Protein AF-A0A4Q1K846-F1 (afdb_monomer)

Radius of gyration: 13.8 Å; Cα contacts (8 Å, |Δi|>4): 73; chains: 1; bounding box: 25×32×37 Å

Solvent-accessible surface area (backbone atoms only — not comparable to full-atom values): 4274 Å² total; per-residue (Å²): 128,92,79,79,55,69,67,61,54,48,50,60,55,69,38,66,86,27,37,39,84,93,64,74,42,40,43,40,78,87,52,85,53,42,64,44,65,39,80,56,65,90,71,40,61,41,55,22,71,50,32,70,70,19,44,52,51,49,53,51,52,51,50,51,52,51,54,55,59,74,74,110

Secondary structure (DSSP, 8-state):
-PPPPHHHHHHHHH-GGGEEGGGTEE--TT---SSPBPSSGGG-B--BTT-HHHHHHHHHHHHHHHHHHTT-

Sequence (72 aa):
MKKWDDATLKRWKEDPNNWKCGGLFYYNPEDPRLFPPKPIEWMGWTFNFANPKSVIAFVVIVGIVLGLIALI

Foldseek 3Di:
DDDDDPVVLVCQQPPCVQAPPRQPAGEDLVDQDQWRAGNPRVVGTDGHPNHPVSVVVVVVVVVVVVVVVVVD

Structure (mmCIF, N/CA/C/O backbone):
data_AF-A0A4Q1K846-F1
#
_entry.id   AF-A0A4Q1K846-F1
#
loop_
_atom_site.group_PDB
_atom_site.id
_atom_site.type_symbol
_atom_site.label_atom_id
_atom_site.label_alt_id
_atom_site.label_comp_id
_atom_site.label_asym_id
_atom_site.label_entity_id
_atom_site.label_seq_id
_atom_site.pdbx_PDB_ins_code
_atom_site.Cartn_x
_atom_site.Cartn_y
_atom_site.Cartn_z
_atom_site.occupancy
_atom_site.B_iso_or_equiv
_atom_site.auth_seq_id
_atom_site.auth_comp_id
_atom_site.auth_asym_id
_atom_site.auth_atom_id
_atom_site.pdbx_PDB_model_num
ATOM 1 N N . MET A 1 1 ? -13.826 14.781 -4.929 1.00 62.69 1 MET A N 1
ATOM 2 C CA . MET A 1 1 ? -13.019 13.772 -4.204 1.00 62.69 1 MET A CA 1
ATOM 3 C C . MET A 1 1 ? -12.787 14.303 -2.796 1.00 62.69 1 MET A C 1
ATOM 5 O O . MET A 1 1 ? -12.387 15.454 -2.685 1.00 62.69 1 MET A O 1
ATOM 9 N N . LYS A 1 2 ? -13.124 13.550 -1.739 1.00 74.25 2 LYS A N 1
ATOM 10 C CA . LYS A 1 2 ? -12.918 14.010 -0.354 1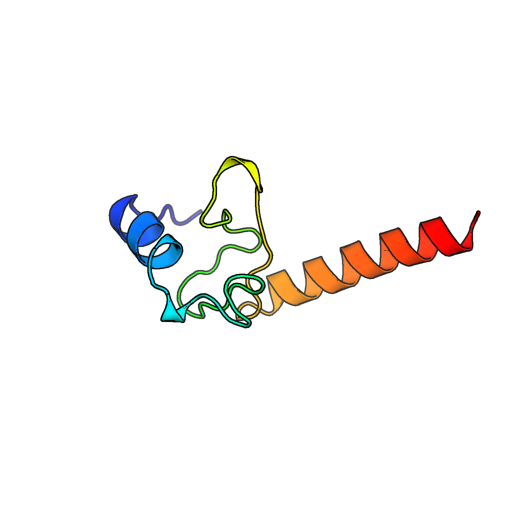.00 74.25 2 LYS A CA 1
ATOM 11 C C . LYS A 1 2 ? -11.418 14.233 -0.137 1.00 74.25 2 LYS A C 1
ATOM 13 O O . LYS A 1 2 ? -10.641 13.296 -0.302 1.00 74.25 2 LYS A O 1
ATOM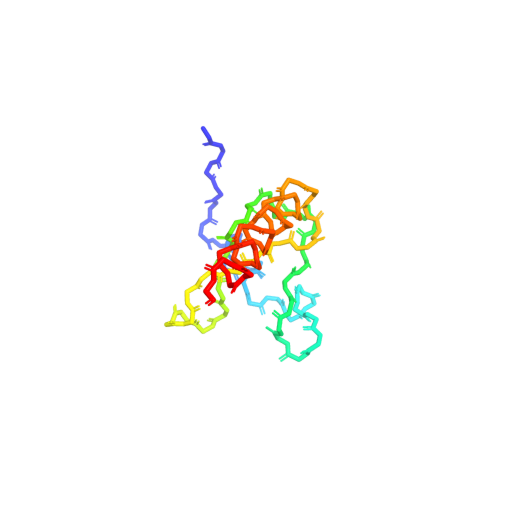 18 N N . LYS A 1 3 ? -11.024 15.473 0.154 1.00 79.06 3 LYS A N 1
ATOM 19 C CA . LYS A 1 3 ? -9.639 15.831 0.464 1.00 79.06 3 LYS A CA 1
ATOM 20 C C . LYS A 1 3 ? -9.460 15.681 1.972 1.00 79.06 3 LYS A C 1
ATOM 22 O O . LYS A 1 3 ? -10.210 16.285 2.734 1.00 79.06 3 LYS A O 1
ATOM 27 N N . TRP A 1 4 ? -8.546 14.813 2.377 1.00 89.44 4 TRP A N 1
ATOM 28 C CA . TRP A 1 4 ? -8.160 14.642 3.777 1.00 89.44 4 TRP A CA 1
ATOM 29 C C . TRP A 1 4 ? -7.193 15.761 4.151 1.00 89.44 4 TRP A C 1
ATOM 31 O O . TRP A 1 4 ? -6.417 16.197 3.298 1.00 89.44 4 TRP A O 1
ATOM 41 N N . ASP A 1 5 ? -7.270 16.248 5.383 1.00 93.75 5 ASP A N 1
ATOM 42 C CA . ASP A 1 5 ? -6.338 17.252 5.883 1.00 93.75 5 ASP A CA 1
ATOM 43 C C . ASP A 1 5 ? -4.947 16.644 6.123 1.00 93.75 5 ASP A C 1
ATOM 45 O O . ASP A 1 5 ? -4.797 15.439 6.355 1.00 93.75 5 ASP A O 1
ATOM 49 N N . ASP A 1 6 ? -3.923 17.493 6.087 1.00 94.06 6 ASP A N 1
ATOM 50 C CA . ASP A 1 6 ? -2.529 17.059 6.175 1.00 94.06 6 ASP A CA 1
ATOM 51 C C . ASP A 1 6 ? -2.199 16.394 7.519 1.00 94.06 6 ASP A C 1
ATOM 53 O O . ASP A 1 6 ? -1.352 15.500 7.563 1.00 94.06 6 ASP A O 1
ATOM 57 N N . ALA A 1 7 ? -2.889 16.759 8.607 1.00 95.75 7 ALA A N 1
ATOM 58 C CA . ALA A 1 7 ? -2.669 16.151 9.917 1.00 95.75 7 ALA A CA 1
ATOM 59 C C . ALA A 1 7 ? -3.181 14.703 9.950 1.00 95.75 7 ALA A C 1
ATOM 61 O O . ALA A 1 7 ? -2.474 13.815 10.429 1.00 95.75 7 ALA A O 1
ATOM 62 N N . THR A 1 8 ? -4.354 14.438 9.369 1.00 96.06 8 THR A N 1
ATOM 63 C CA . THR A 1 8 ? -4.881 13.076 9.189 1.00 96.06 8 THR A CA 1
ATOM 64 C C . THR A 1 8 ? -3.951 12.233 8.318 1.00 96.06 8 THR A C 1
ATOM 66 O O . THR A 1 8 ? -3.602 11.108 8.683 1.00 96.06 8 THR A O 1
ATOM 69 N N . LEU A 1 9 ? -3.490 12.782 7.189 1.00 95.12 9 LEU A N 1
ATOM 70 C CA . LEU A 1 9 ? -2.576 12.074 6.288 1.00 95.12 9 LEU A CA 1
ATOM 71 C C . LEU A 1 9 ? -1.241 11.742 6.963 1.00 95.12 9 LEU A C 1
ATOM 73 O O . LEU A 1 9 ? -0.730 10.631 6.793 1.00 95.12 9 LEU A O 1
ATOM 77 N N . LYS A 1 10 ? -0.699 12.689 7.735 1.00 94.81 10 LYS A N 1
ATOM 78 C CA . LYS A 1 10 ? 0.528 12.514 8.512 1.00 94.81 10 LYS A CA 1
ATOM 79 C C . LYS A 1 10 ? 0.351 11.453 9.595 1.00 94.81 10 LYS A C 1
ATOM 81 O O . LYS A 1 10 ? 1.152 10.526 9.654 1.00 94.81 10 LYS A O 1
ATOM 86 N N . ARG A 1 11 ? -0.740 11.517 10.369 1.00 96.00 11 ARG A N 1
ATOM 87 C CA . ARG A 1 11 ? -1.069 10.518 11.398 1.00 96.00 11 ARG A CA 1
ATOM 88 C C . ARG A 1 11 ? -1.115 9.111 10.812 1.00 96.00 11 ARG A C 1
ATOM 90 O O . ARG A 1 11 ? -0.486 8.209 11.348 1.00 96.00 11 ARG A O 1
ATOM 97 N N . TRP A 1 12 ? -1.827 8.915 9.705 1.00 96.50 12 TRP A N 1
ATOM 98 C CA . TRP A 1 12 ? -1.914 7.600 9.073 1.00 96.50 12 TRP A CA 1
ATOM 99 C C . TRP A 1 12 ? -0.562 7.085 8.564 1.00 96.50 12 TRP A C 1
ATOM 101 O O . TRP A 1 12 ? -0.283 5.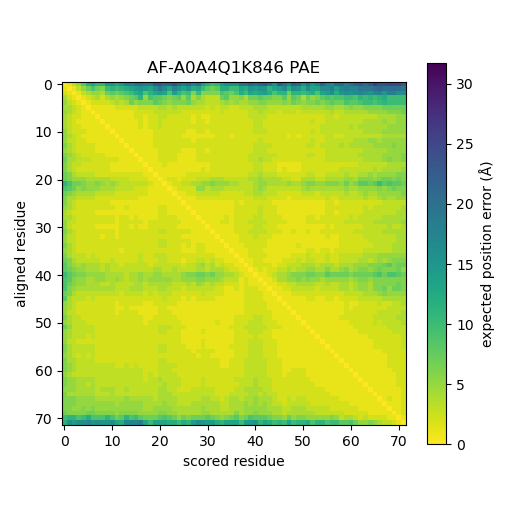895 8.711 1.00 96.50 12 TRP A O 1
ATOM 111 N N . LYS A 1 13 ? 0.271 7.967 7.989 1.00 94.50 13 LYS A N 1
ATOM 112 C CA . LYS A 1 13 ? 1.615 7.634 7.487 1.00 94.50 13 LYS A CA 1
ATOM 113 C C . LYS A 1 13 ? 2.568 7.237 8.621 1.00 94.50 13 LYS A C 1
ATOM 115 O O . LYS A 1 13 ? 3.336 6.294 8.448 1.00 94.50 13 LYS A O 1
ATOM 120 N N . GLU A 1 14 ? 2.528 7.951 9.742 1.00 93.81 14 GLU A N 1
ATOM 121 C CA . GLU A 1 14 ? 3.483 7.810 10.851 1.00 93.81 14 GLU A CA 1
ATOM 122 C C . GLU A 1 14 ? 3.069 6.769 11.903 1.00 93.81 14 GLU A C 1
ATOM 124 O O . GLU A 1 14 ? 3.924 6.315 12.658 1.00 93.81 14 GLU A O 1
ATOM 129 N N . ASP A 1 15 ? 1.796 6.359 11.953 1.00 95.69 15 ASP A N 1
ATOM 130 C CA . ASP A 1 15 ? 1.323 5.364 12.920 1.00 95.69 15 ASP A CA 1
ATOM 131 C C . ASP A 1 15 ? 1.915 3.969 12.623 1.00 95.69 15 ASP A C 1
ATOM 133 O O . ASP A 1 15 ? 1.553 3.345 11.616 1.00 95.69 15 ASP A O 1
ATOM 137 N N . PRO A 1 16 ? 2.789 3.427 13.494 1.00 94.81 16 PRO A N 1
ATOM 138 C CA . PRO A 1 16 ? 3.421 2.129 13.277 1.00 94.81 16 PRO A CA 1
ATOM 139 C C . PRO A 1 16 ? 2.412 0.975 13.243 1.00 94.81 16 PRO A C 1
ATOM 141 O O . PRO A 1 16 ? 2.697 -0.057 12.638 1.00 94.81 16 PRO A O 1
ATOM 144 N N . ASN A 1 17 ? 1.213 1.131 13.817 1.00 96.31 17 ASN A N 1
ATOM 145 C CA . ASN A 1 17 ? 0.180 0.094 13.778 1.00 96.31 17 ASN A CA 1
ATOM 146 C C . ASN A 1 17 ? -0.357 -0.148 12.364 1.00 96.31 17 ASN A C 1
ATOM 148 O O . ASN A 1 17 ? -0.815 -1.259 12.070 1.00 96.31 17 ASN A O 1
ATOM 152 N N . ASN A 1 18 ? -0.259 0.851 11.483 1.00 97.31 18 ASN A N 1
ATOM 153 C CA . ASN A 1 18 ? -0.647 0.733 10.081 1.00 97.31 18 ASN A CA 1
ATOM 154 C C . ASN A 1 18 ? 0.401 -0.006 9.237 1.00 97.31 18 ASN A C 1
ATOM 156 O O . ASN A 1 18 ? 0.143 -0.310 8.074 1.00 97.31 18 ASN A O 1
ATOM 160 N N . TRP A 1 19 ? 1.570 -0.329 9.796 1.00 96.38 19 TRP A N 1
ATOM 161 C CA . TRP A 1 19 ? 2.672 -0.972 9.087 1.00 96.38 19 TRP A CA 1
ATOM 162 C C . TRP A 1 19 ? 2.921 -2.387 9.618 1.00 96.38 19 TRP A C 1
ATOM 164 O O . TRP A 1 19 ? 3.187 -2.606 10.796 1.00 96.38 19 TRP A O 1
ATOM 174 N N . LYS A 1 20 ? 2.832 -3.385 8.737 1.00 94.81 20 LYS A N 1
ATOM 175 C CA . LYS A 1 20 ? 3.027 -4.809 9.047 1.00 94.81 20 LYS A CA 1
ATOM 176 C C . LYS A 1 20 ? 4.345 -5.318 8.464 1.00 94.81 20 LYS A C 1
ATOM 178 O O . LYS A 1 20 ? 4.916 -4.702 7.562 1.00 94.81 20 LYS A O 1
ATOM 183 N N . CYS A 1 21 ? 4.821 -6.451 8.984 1.00 93.00 21 CYS A N 1
ATOM 184 C CA . CYS A 1 21 ? 6.064 -7.104 8.550 1.00 93.00 21 CYS A CA 1
ATOM 185 C C . CYS A 1 21 ? 7.266 -6.140 8.528 1.00 93.00 21 CYS A C 1
ATOM 187 O O . CYS A 1 21 ? 7.961 -6.032 7.523 1.00 93.00 21 CYS A O 1
ATOM 189 N N . GLY A 1 22 ? 7.463 -5.381 9.613 1.00 87.81 22 GLY A N 1
ATOM 190 C CA . GLY A 1 22 ? 8.597 -4.459 9.742 1.00 87.81 22 GLY A CA 1
ATOM 191 C C . GLY A 1 22 ? 8.571 -3.254 8.792 1.00 87.81 22 GLY A C 1
ATOM 192 O O . GLY A 1 22 ? 9.629 -2.725 8.476 1.00 87.81 22 GLY A O 1
ATOM 193 N N . GLY A 1 23 ? 7.396 -2.823 8.310 1.00 87.88 23 GLY A N 1
ATOM 194 C CA . GLY A 1 23 ? 7.271 -1.659 7.415 1.00 87.88 23 GLY A CA 1
ATOM 195 C C . GLY A 1 23 ? 6.990 -1.994 5.949 1.00 87.88 23 GLY A C 1
ATOM 196 O O . GLY A 1 23 ? 6.818 -1.093 5.125 1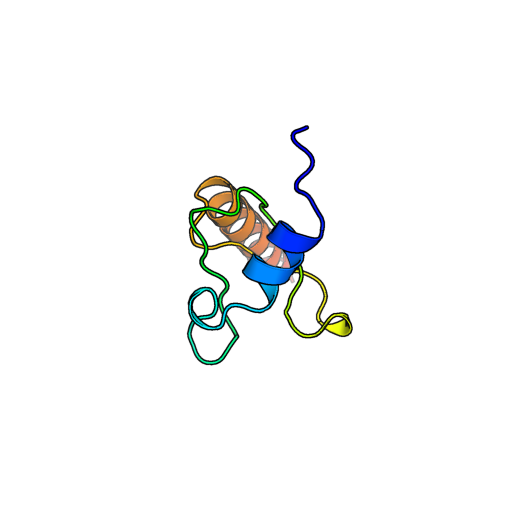.00 87.88 23 GLY A O 1
ATOM 197 N N . LEU A 1 24 ? 6.912 -3.280 5.598 1.00 90.00 24 LEU A N 1
ATOM 198 C CA . LEU A 1 24 ? 6.716 -3.707 4.213 1.00 90.00 24 LEU A CA 1
ATOM 199 C C . LEU A 1 24 ? 5.281 -3.511 3.725 1.00 90.00 24 LEU A C 1
ATOM 201 O O . LEU A 1 24 ? 5.084 -3.023 2.609 1.00 90.00 24 LEU A O 1
ATOM 205 N N . PHE A 1 25 ? 4.285 -3.836 4.547 1.00 94.44 25 PHE A N 1
ATOM 206 C CA . PHE A 1 25 ? 2.881 -3.792 4.137 1.00 94.44 25 PHE A CA 1
ATOM 207 C C . PHE A 1 25 ? 2.118 -2.723 4.902 1.00 94.44 25 PHE A C 1
ATOM 209 O O . PHE A 1 25 ? 2.153 -2.692 6.129 1.00 94.44 25 PHE A O 1
ATOM 216 N N . TYR A 1 26 ? 1.408 -1.868 4.172 1.00 97.94 26 TYR A N 1
ATOM 217 C CA . TYR A 1 26 ? 0.522 -0.876 4.763 1.00 97.94 26 TYR A CA 1
ATOM 218 C C . TYR A 1 26 ? -0.895 -1.438 4.879 1.00 97.94 26 TYR A C 1
ATOM 220 O O . TYR A 1 26 ? -1.431 -1.998 3.920 1.00 97.94 26 TYR A O 1
ATOM 228 N N . TYR A 1 27 ? -1.496 -1.290 6.052 1.00 98.06 27 TYR A N 1
ATOM 229 C CA . TYR A 1 27 ? -2.828 -1.775 6.372 1.00 98.06 27 TYR A CA 1
ATOM 230 C C . TYR A 1 27 ? -3.537 -0.757 7.263 1.00 98.06 27 TYR A C 1
ATOM 232 O O . TYR A 1 27 ? -3.293 -0.711 8.467 1.00 98.06 27 TYR A O 1
ATOM 240 N N . ASN A 1 28 ? -4.430 0.037 6.675 1.00 97.94 28 ASN A N 1
ATOM 241 C CA . ASN A 1 28 ? -5.238 1.004 7.411 1.00 97.94 28 ASN A CA 1
ATOM 242 C C . ASN A 1 28 ? -6.677 1.053 6.858 1.00 97.94 28 ASN A C 1
ATOM 244 O O . ASN A 1 28 ? -6.882 1.608 5.776 1.00 97.94 28 ASN A O 1
ATOM 248 N N . PRO A 1 29 ? -7.679 0.501 7.568 1.00 97.25 29 PRO A N 1
ATOM 249 C CA . PRO A 1 29 ? -9.078 0.532 7.132 1.00 97.25 29 PRO A CA 1
ATOM 250 C C . PRO A 1 29 ? -9.686 1.940 7.048 1.00 97.25 29 PRO A C 1
ATOM 252 O O . PRO A 1 29 ? -10.657 2.139 6.321 1.00 97.25 29 PRO A O 1
ATOM 255 N N . GLU A 1 30 ? -9.135 2.913 7.780 1.00 96.44 30 GLU A N 1
ATOM 256 C CA . GLU A 1 30 ? -9.625 4.297 7.790 1.00 96.44 30 GLU A CA 1
ATOM 257 C C . GLU A 1 30 ? -9.159 5.098 6.571 1.00 96.44 30 GLU A C 1
ATOM 259 O O . GLU A 1 30 ? -9.785 6.096 6.216 1.00 96.44 30 GLU A O 1
ATOM 264 N N . ASP A 1 31 ? -8.072 4.668 5.927 1.00 96.50 31 ASP A N 1
ATOM 265 C CA . ASP A 1 31 ? -7.466 5.340 4.783 1.00 96.50 31 ASP A CA 1
ATOM 266 C C . ASP A 1 31 ? -8.010 4.774 3.457 1.00 96.50 31 ASP A C 1
ATOM 268 O O . ASP A 1 31 ? -7.617 3.688 3.026 1.00 96.50 31 ASP A O 1
ATOM 272 N N . PRO A 1 32 ? -8.879 5.492 2.727 1.00 95.62 32 PRO A N 1
ATOM 273 C CA . PRO A 1 32 ? -9.481 4.960 1.511 1.00 95.62 32 PRO A CA 1
ATOM 274 C C . PRO A 1 32 ? -8.577 5.090 0.280 1.00 95.62 32 PRO A C 1
ATOM 276 O O . PRO A 1 32 ? -9.007 4.741 -0.824 1.00 95.62 32 PRO A O 1
ATOM 279 N N . ARG A 1 33 ? -7.349 5.612 0.417 1.00 96.19 33 ARG A N 1
ATOM 280 C CA . ARG A 1 33 ? -6.406 5.715 -0.702 1.00 96.19 33 ARG A CA 1
ATOM 281 C C . ARG A 1 33 ? -6.006 4.318 -1.173 1.00 96.19 33 ARG A C 1
ATOM 283 O O . ARG A 1 33 ? -5.767 3.419 -0.371 1.00 96.19 33 ARG A O 1
ATOM 290 N N . LEU A 1 34 ? -5.919 4.153 -2.493 1.00 97.12 34 LEU A N 1
ATOM 291 C CA . LEU A 1 34 ? -5.403 2.924 -3.100 1.00 97.12 34 LEU A CA 1
ATOM 292 C C . LEU A 1 34 ? -3.881 2.854 -2.957 1.00 97.12 34 LEU A C 1
ATOM 294 O O . LEU A 1 34 ? -3.339 1.828 -2.570 1.00 97.12 34 LEU A O 1
ATOM 298 N N . PHE A 1 35 ? -3.214 3.981 -3.222 1.00 96.62 35 PHE A N 1
ATOM 299 C CA . PHE A 1 35 ? -1.759 4.067 -3.282 1.00 96.62 35 PHE A CA 1
ATOM 300 C C . PHE A 1 35 ? -1.195 5.101 -2.292 1.00 96.62 35 PHE A C 1
ATOM 302 O O . PHE A 1 35 ? -0.750 6.171 -2.716 1.00 96.62 35 PHE A O 1
ATOM 309 N N . PRO A 1 36 ? -1.283 4.882 -0.967 1.00 95.75 36 PRO A N 1
ATOM 310 C CA . PRO A 1 36 ? -0.677 5.791 0.004 1.00 95.75 36 PRO A CA 1
ATOM 311 C C . PRO A 1 36 ? 0.859 5.840 -0.137 1.00 95.75 36 PRO A C 1
ATOM 313 O O . PRO A 1 36 ? 1.472 4.873 -0.597 1.00 95.75 36 PRO A O 1
ATOM 316 N N . PRO A 1 37 ? 1.506 6.951 0.260 1.00 94.38 37 PRO A N 1
ATOM 317 C CA . PRO A 1 37 ? 2.962 7.056 0.259 1.00 94.38 37 PRO A CA 1
ATOM 318 C C . PRO A 1 37 ? 3.589 6.113 1.297 1.00 94.38 37 PRO A C 1
ATOM 320 O O . PRO A 1 37 ? 3.016 5.871 2.362 1.00 94.38 37 PRO A O 1
ATOM 323 N N . LYS A 1 38 ? 4.790 5.607 1.010 1.00 92.75 38 LYS A N 1
ATOM 324 C CA . LYS A 1 38 ? 5.637 4.913 1.991 1.00 92.75 38 LYS A CA 1
ATOM 325 C C . LYS A 1 38 ? 6.108 5.886 3.090 1.00 92.75 38 LYS A C 1
ATOM 327 O O . LYS A 1 38 ? 6.108 7.099 2.866 1.00 92.75 38 LYS A O 1
ATOM 332 N N . PRO A 1 39 ? 6.540 5.395 4.273 1.00 89.19 39 PRO A N 1
ATOM 333 C CA . PRO A 1 39 ? 7.036 6.261 5.346 1.00 89.19 39 PRO A CA 1
ATOM 334 C C . PRO A 1 39 ? 8.263 7.047 4.884 1.00 89.19 39 PRO A C 1
ATOM 336 O O . PRO A 1 39 ? 8.364 8.251 5.107 1.00 89.19 39 PRO A O 1
ATOM 339 N N . ILE A 1 40 ? 9.153 6.352 4.175 1.00 88.88 40 ILE A N 1
ATOM 340 C CA . ILE A 1 40 ? 10.338 6.898 3.529 1.00 88.88 40 ILE A CA 1
ATOM 341 C C . ILE A 1 40 ? 9.932 7.408 2.141 1.00 88.88 40 ILE A C 1
ATOM 343 O O . ILE A 1 40 ? 9.589 6.618 1.264 1.00 88.88 40 ILE A O 1
ATOM 347 N N . GLU A 1 41 ? 9.966 8.725 1.937 1.00 85.00 41 GLU A N 1
ATOM 348 C CA . GLU A 1 41 ? 9.341 9.378 0.773 1.00 85.00 41 GLU A CA 1
ATOM 349 C C . GLU A 1 41 ? 9.932 8.960 -0.576 1.00 85.00 41 GLU A C 1
ATOM 351 O O . GLU A 1 41 ? 9.191 8.781 -1.541 1.00 85.00 41 GLU A O 1
ATOM 356 N N . TRP A 1 42 ? 11.246 8.731 -0.647 1.00 90.12 42 TRP A N 1
ATOM 357 C CA . TRP A 1 42 ? 11.901 8.321 -1.894 1.00 90.12 42 TRP A CA 1
ATOM 358 C C . TRP A 1 42 ? 11.530 6.897 -2.332 1.00 90.12 42 TRP A C 1
ATOM 360 O O . TRP A 1 42 ? 11.705 6.557 -3.499 1.00 90.12 42 TRP A O 1
ATOM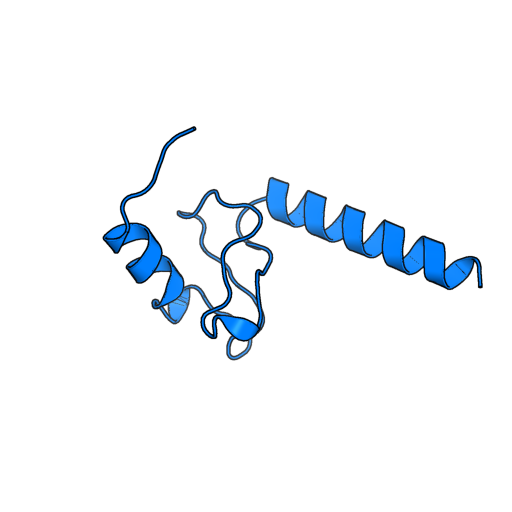 370 N N . MET A 1 43 ? 10.974 6.073 -1.435 1.00 90.56 43 MET A N 1
ATOM 371 C CA . MET A 1 43 ? 10.464 4.741 -1.780 1.00 90.56 43 MET A CA 1
ATOM 372 C C . MET A 1 43 ? 9.112 4.792 -2.511 1.00 90.56 43 MET A C 1
ATOM 374 O O . MET A 1 43 ? 8.577 3.749 -2.885 1.00 90.56 43 MET A O 1
ATOM 378 N N . GLY A 1 44 ? 8.545 5.985 -2.710 1.00 92.81 44 GLY A N 1
ATOM 379 C CA . GLY A 1 44 ? 7.326 6.184 -3.481 1.00 92.81 44 GLY A CA 1
ATOM 380 C C . GLY A 1 44 ? 6.066 5.758 -2.731 1.00 92.81 44 GLY A C 1
ATOM 381 O O . GLY A 1 44 ? 5.844 6.132 -1.578 1.00 92.81 44 GLY A O 1
ATOM 382 N N . TRP A 1 45 ? 5.197 5.015 -3.412 1.00 95.00 45 TRP A N 1
ATOM 383 C CA . TRP A 1 45 ? 3.875 4.615 -2.930 1.00 95.00 45 TRP A CA 1
ATOM 384 C C . TRP A 1 45 ? 3.793 3.110 -2.648 1.00 95.00 45 TRP A C 1
ATOM 386 O O . TRP A 1 45 ? 4.652 2.320 -3.030 1.00 95.00 45 TRP A O 1
ATOM 396 N N . THR A 1 46 ? 2.751 2.704 -1.931 1.00 96.31 46 THR A N 1
ATOM 397 C CA . THR A 1 46 ? 2.447 1.308 -1.590 1.00 96.31 46 THR A CA 1
ATOM 398 C C . THR A 1 46 ? 0.968 1.038 -1.792 1.00 96.31 46 THR A C 1
ATOM 400 O O . THR A 1 46 ? 0.200 1.972 -1.947 1.00 96.31 46 THR A O 1
ATOM 403 N N . PHE A 1 47 ? 0.548 -0.220 -1.738 1.00 98.12 47 PHE A N 1
ATOM 404 C CA . PHE A 1 47 ? -0.868 -0.583 -1.692 1.00 98.12 47 PHE A CA 1
ATOM 405 C C . PHE A 1 47 ? -1.382 -0.560 -0.252 1.00 98.12 47 PHE A C 1
ATOM 407 O O . PHE A 1 47 ? -0.650 -0.946 0.665 1.00 98.12 47 PHE A O 1
ATOM 414 N N . ASN A 1 48 ? -2.635 -0.147 -0.057 1.00 98.25 48 ASN A N 1
ATOM 415 C CA . ASN A 1 48 ? -3.332 -0.327 1.213 1.00 98.25 48 ASN A CA 1
ATOM 416 C C . ASN A 1 48 ? -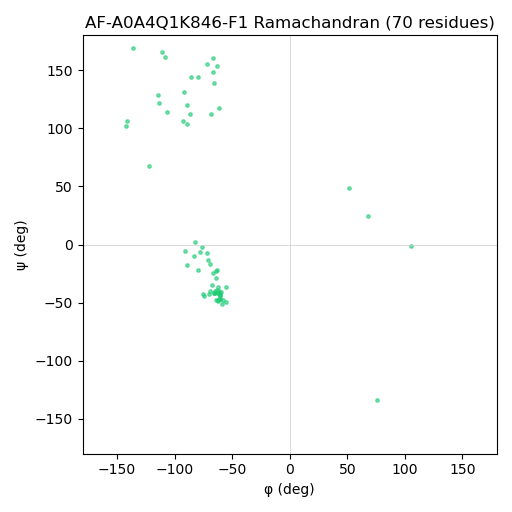4.065 -1.672 1.243 1.00 98.25 48 ASN A C 1
ATOM 418 O O . ASN A 1 48 ? -5.151 -1.814 0.682 1.00 98.25 48 ASN A O 1
ATOM 422 N N . PHE A 1 49 ? -3.511 -2.652 1.953 1.00 98.00 49 PHE A N 1
ATOM 423 C CA . PHE A 1 49 ? -4.075 -4.003 2.023 1.00 98.00 49 PHE A CA 1
ATOM 424 C C . PHE A 1 49 ? -5.370 -4.105 2.845 1.00 98.00 49 PHE A C 1
ATOM 426 O O . PHE A 1 49 ? -6.021 -5.145 2.811 1.00 98.00 49 PHE A O 1
ATOM 433 N N . ALA A 1 50 ? -5.789 -3.034 3.525 1.00 98.00 50 ALA A N 1
ATOM 434 C CA . ALA A 1 50 ? -7.107 -2.956 4.156 1.00 98.00 50 ALA A CA 1
ATOM 435 C C . ALA A 1 50 ? -8.224 -2.530 3.183 1.00 98.00 50 ALA A C 1
ATOM 437 O O . ALA A 1 50 ? -9.402 -2.590 3.529 1.00 98.00 50 ALA A O 1
ATOM 438 N N . ASN A 1 51 ? -7.877 -2.082 1.970 1.00 97.88 51 ASN A N 1
ATOM 439 C CA . ASN A 1 51 ? -8.828 -1.582 0.982 1.00 97.88 51 ASN A CA 1
ATOM 440 C C . ASN A 1 51 ? -9.012 -2.600 -0.162 1.00 97.88 51 ASN A C 1
ATOM 442 O O . ASN A 1 51 ? -8.090 -2.780 -0.963 1.00 97.88 51 ASN A O 1
ATOM 446 N N . PRO A 1 52 ? -10.202 -3.212 -0.330 1.00 97.88 52 PRO A N 1
ATOM 447 C CA . PRO A 1 52 ? -10.441 -4.206 -1.380 1.00 97.88 52 PRO A CA 1
ATOM 448 C C . PRO A 1 52 ? -10.119 -3.708 -2.793 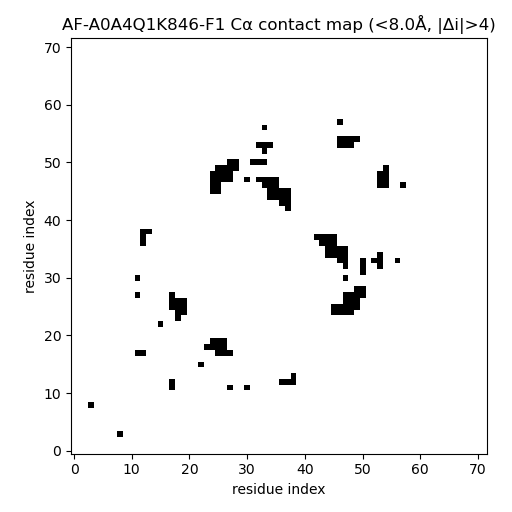1.00 97.88 52 PRO A C 1
ATOM 450 O O . PRO A 1 52 ? -9.574 -4.450 -3.605 1.00 97.88 52 PRO A O 1
ATOM 453 N N . LYS A 1 53 ? -10.383 -2.428 -3.088 1.00 98.19 53 LYS A N 1
ATOM 454 C CA . LYS A 1 53 ? -10.063 -1.835 -4.396 1.00 98.19 53 LYS A CA 1
ATOM 455 C C . LYS A 1 53 ? -8.553 -1.738 -4.617 1.00 98.19 53 LYS A C 1
ATOM 457 O O . LYS A 1 53 ? -8.086 -1.917 -5.737 1.00 98.19 53 LYS A O 1
ATOM 462 N N . SER A 1 54 ? -7.793 -1.477 -3.554 1.00 98.19 54 SER A N 1
ATOM 463 C CA . SER A 1 54 ? -6.330 -1.451 -3.609 1.00 98.19 54 SER A CA 1
ATOM 464 C C . SER A 1 54 ? -5.768 -2.850 -3.836 1.00 98.19 54 SER A C 1
ATOM 466 O O . SER A 1 54 ? -4.820 -3.008 -4.598 1.00 98.19 54 SER A O 1
ATOM 468 N N . VAL A 1 55 ? -6.354 -3.867 -3.200 1.00 98.25 55 VAL A N 1
ATOM 469 C CA . VAL A 1 55 ? -5.954 -5.268 -3.391 1.00 98.25 55 VAL A CA 1
ATOM 470 C C . VAL A 1 55 ? -6.256 -5.732 -4.817 1.00 98.25 55 VAL A C 1
ATOM 472 O O . VAL A 1 55 ? -5.403 -6.354 -5.442 1.00 98.25 55 VAL A O 1
ATOM 475 N N . ILE A 1 56 ? -7.413 -5.369 -5.381 1.00 98.56 56 ILE A N 1
ATOM 476 C CA . ILE A 1 56 ? -7.722 -5.640 -6.795 1.00 98.56 56 ILE A CA 1
ATOM 477 C C . ILE A 1 56 ? -6.670 -4.994 -7.706 1.00 98.56 56 ILE A C 1
ATOM 479 O O . ILE A 1 56 ? -6.129 -5.666 -8.581 1.00 98.56 56 ILE A O 1
ATOM 483 N N . ALA A 1 57 ? -6.334 -3.720 -7.478 1.00 98.25 57 ALA A N 1
ATOM 484 C CA . ALA A 1 57 ? -5.297 -3.038 -8.251 1.00 98.25 57 ALA A CA 1
ATOM 485 C C . ALA A 1 57 ? -3.930 -3.738 -8.136 1.00 98.25 57 ALA A C 1
ATOM 487 O O . ALA A 1 57 ? -3.240 -3.892 -9.141 1.00 98.25 57 ALA A O 1
ATOM 488 N N . PHE A 1 58 ? -3.563 -4.204 -6.937 1.00 97.88 58 PHE A N 1
ATOM 489 C CA . PHE A 1 58 ? -2.342 -4.980 -6.710 1.00 97.88 58 PHE A CA 1
ATOM 490 C C . PHE A 1 58 ? -2.323 -6.265 -7.540 1.00 97.88 58 PHE A C 1
ATOM 492 O O . PHE A 1 58 ? -1.369 -6.498 -8.277 1.00 97.88 58 PHE A O 1
ATOM 499 N N . VAL A 1 59 ? -3.392 -7.064 -7.475 1.00 98.50 59 VAL A N 1
ATOM 500 C CA . VAL A 1 59 ? -3.502 -8.329 -8.218 1.00 98.50 59 VAL A CA 1
ATOM 501 C C . VAL A 1 59 ? -3.433 -8.096 -9.727 1.00 98.50 59 VAL A C 1
ATOM 503 O O . VAL A 1 59 ? -2.734 -8.831 -10.417 1.00 98.50 59 VAL A O 1
ATOM 506 N N . VAL A 1 60 ? -4.099 -7.058 -10.243 1.00 98.56 60 VAL A N 1
ATOM 507 C CA . VAL A 1 60 ? -4.044 -6.705 -11.671 1.00 98.56 60 VAL A CA 1
ATOM 508 C C . VAL A 1 60 ? -2.622 -6.336 -12.094 1.00 98.56 60 VAL A C 1
ATOM 510 O O . VAL A 1 60 ? -2.135 -6.859 -13.093 1.00 98.56 60 VAL A O 1
ATOM 513 N N . ILE A 1 61 ? -1.936 -5.478 -11.332 1.00 97.81 61 ILE A N 1
ATOM 514 C CA . ILE A 1 61 ? -0.559 -5.064 -11.639 1.00 97.81 61 ILE A CA 1
ATOM 515 C C . ILE A 1 61 ? 0.385 -6.270 -11.617 1.00 97.81 61 ILE A C 1
ATOM 517 O O . ILE A 1 61 ? 1.157 -6.455 -12.554 1.00 97.81 61 ILE A O 1
ATOM 521 N N . VAL A 1 62 ? 0.293 -7.119 -10.590 1.00 98.00 62 VAL A N 1
ATOM 522 C CA . VAL A 1 62 ? 1.094 -8.348 -10.494 1.00 98.00 62 VAL A CA 1
ATOM 523 C C . VAL A 1 62 ? 0.800 -9.284 -11.667 1.00 98.00 62 VAL A C 1
ATOM 525 O O . VAL A 1 62 ? 1.734 -9.790 -12.282 1.00 98.00 62 VAL A O 1
ATOM 528 N N . GLY A 1 63 ? -0.472 -9.474 -12.024 1.00 98.44 63 GLY A N 1
ATOM 529 C CA . GLY A 1 63 ? -0.874 -10.312 -13.153 1.00 98.44 63 GLY A CA 1
ATOM 530 C C . GLY A 1 63 ? -0.319 -9.820 -14.489 1.00 98.44 63 GLY A C 1
ATOM 531 O O . GLY A 1 63 ? 0.199 -10.622 -15.261 1.00 98.44 63 GLY A O 1
ATOM 532 N N . ILE A 1 64 ? -0.355 -8.506 -14.741 1.00 98.44 64 ILE A N 1
ATOM 533 C CA . ILE A 1 64 ? 0.241 -7.903 -15.943 1.00 98.44 64 ILE A CA 1
ATOM 534 C C . ILE A 1 64 ? 1.752 -8.141 -15.965 1.00 98.44 64 ILE A C 1
ATOM 536 O O . ILE A 1 64 ? 2.275 -8.603 -16.973 1.00 98.44 64 ILE A O 1
ATOM 540 N N . VAL A 1 65 ? 2.454 -7.864 -14.862 1.00 98.19 65 VAL A N 1
ATOM 541 C CA . VAL A 1 65 ? 3.914 -8.032 -14.786 1.00 98.19 65 VAL A CA 1
ATOM 542 C C . VAL A 1 65 ? 4.315 -9.488 -15.022 1.00 98.19 65 VAL A C 1
ATOM 544 O O . VAL A 1 65 ? 5.193 -9.748 -15.838 1.00 98.19 65 VAL A O 1
ATOM 547 N N . LEU A 1 66 ? 3.652 -10.443 -14.365 1.00 98.25 66 LEU A N 1
ATOM 548 C CA . LEU A 1 66 ? 3.921 -11.870 -14.559 1.00 98.25 66 LEU A CA 1
ATOM 549 C C . LEU A 1 66 ? 3.582 -12.332 -15.981 1.00 98.25 66 LEU A C 1
ATOM 551 O O . LEU A 1 66 ? 4.341 -13.102 -16.562 1.00 98.25 66 LEU A O 1
ATOM 555 N N . GLY A 1 67 ? 2.481 -11.838 -16.553 1.00 98.31 67 GLY A N 1
ATOM 556 C CA . GLY A 1 67 ? 2.105 -12.116 -17.936 1.00 98.31 67 GLY A CA 1
ATOM 557 C C . GLY A 1 67 ? 3.150 -11.616 -18.932 1.00 98.31 67 GLY A C 1
ATOM 558 O O . GLY A 1 67 ? 3.513 -12.350 -19.840 1.00 98.31 67 GLY A O 1
ATOM 559 N N . LEU A 1 68 ? 3.688 -10.409 -18.731 1.00 98.12 68 LEU A N 1
ATOM 560 C CA . LEU A 1 68 ? 4.773 -9.871 -19.556 1.00 98.12 68 LEU A CA 1
ATOM 561 C C . LEU A 1 68 ? 6.067 -10.677 -19.404 1.00 98.12 68 LEU A C 1
ATOM 563 O O . LEU A 1 68 ? 6.717 -10.951 -20.405 1.00 98.12 68 LEU A O 1
ATOM 567 N N . ILE A 1 69 ? 6.421 -11.082 -18.180 1.00 97.94 69 ILE A N 1
ATOM 568 C CA . ILE A 1 69 ? 7.599 -11.927 -17.926 1.00 97.94 69 ILE A CA 1
ATOM 569 C C . ILE A 1 69 ? 7.463 -13.281 -18.631 1.00 97.94 69 ILE A C 1
A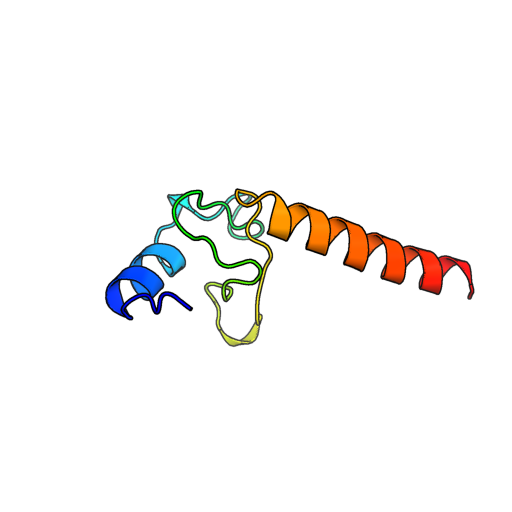TOM 57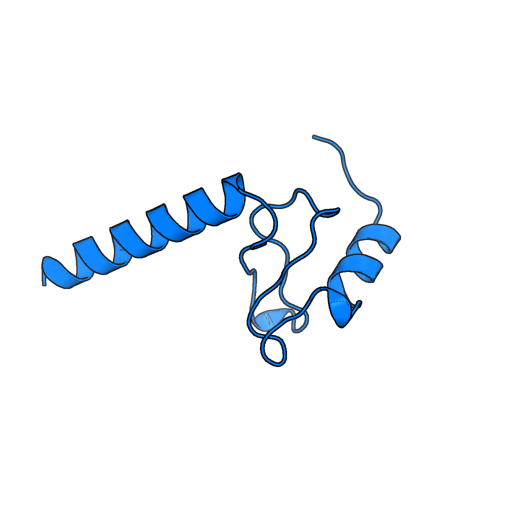1 O O . ILE A 1 69 ? 8.437 -13.765 -19.187 1.00 97.94 69 ILE A O 1
ATOM 575 N N . ALA A 1 70 ? 6.269 -13.877 -18.643 1.00 97.00 70 ALA A N 1
ATOM 576 C CA . ALA A 1 70 ? 6.022 -15.161 -19.301 1.00 97.00 70 ALA A CA 1
ATOM 577 C C . ALA A 1 70 ? 6.054 -15.100 -20.842 1.00 97.00 70 ALA A C 1
ATOM 579 O O . ALA A 1 70 ? 6.056 -16.147 -21.485 1.00 97.00 70 ALA A O 1
ATOM 580 N N . LEU A 1 71 ? 6.030 -13.899 -21.433 1.00 95.31 71 LEU A N 1
ATOM 581 C CA . LEU A 1 71 ? 6.115 -13.682 -22.883 1.00 95.31 71 LEU A CA 1
ATOM 582 C C . LEU A 1 71 ? 7.556 -13.487 -23.387 1.00 95.31 71 LEU A C 1
ATOM 584 O O . LEU A 1 71 ? 7.749 -13.365 -24.597 1.00 95.31 71 LEU A O 1
ATOM 588 N N . ILE A 1 72 ? 8.533 -13.417 -22.478 1.00 91.44 72 ILE A N 1
ATOM 589 C CA . ILE A 1 72 ? 9.973 -13.303 -22.762 1.00 91.44 72 ILE A CA 1
ATOM 590 C C . ILE A 1 72 ? 10.594 -14.698 -22.703 1.00 91.44 72 ILE A C 1
ATOM 592 O O . ILE A 1 72 ? 11.379 -15.015 -23.623 1.00 91.44 72 ILE A O 1
#

pLDDT: mean 94.53, std 5.79, range [62.69, 98.56]

Organism: NCBI:txid2506421

InterPro domains:
  IPR043831 Domain of unknown function DUF5808 [PF19124] (29-54)

Mean predicted aligned error: 3.26 Å